Protein AF-A0A7X0MPW3-F1 (afdb_monomer_lite)

Structure (mmCIF, N/CA/C/O backbone):
data_AF-A0A7X0MPW3-F1
#
_entry.id   AF-A0A7X0MPW3-F1
#
loop_
_atom_site.group_PDB
_atom_site.id
_atom_site.type_symbol
_atom_site.label_atom_id
_atom_site.label_alt_id
_atom_site.label_comp_id
_atom_site.label_asym_id
_atom_site.label_entity_id
_atom_site.label_seq_id
_atom_site.pdbx_PDB_ins_code
_atom_site.Cartn_x
_atom_site.Cartn_y
_atom_site.Cartn_z
_atom_site.occupancy
_atom_site.B_iso_or_equiv
_atom_site.auth_seq_id
_atom_site.auth_comp_id
_atom_site.auth_asym_id
_atom_site.auth_atom_id
_atom_site.pdbx_PDB_model_num
ATOM 1 N N . MET A 1 1 ? -8.188 4.605 -17.540 1.00 44.41 1 MET A N 1
ATOM 2 C CA . MET A 1 1 ? -8.561 4.404 -16.122 1.00 44.41 1 MET A CA 1
ATOM 3 C C . MET A 1 1 ? -7.328 3.857 -15.399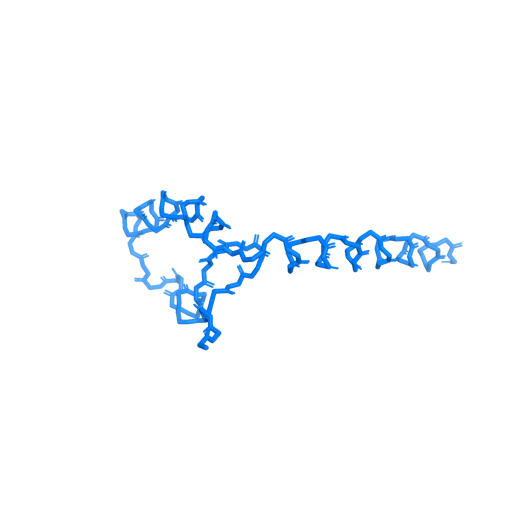 1.00 44.41 1 MET A C 1
ATOM 5 O O . MET A 1 1 ? -6.907 2.755 -15.717 1.00 44.41 1 MET A O 1
ATOM 9 N N . LYS A 1 2 ? -6.628 4.649 -14.569 1.00 54.78 2 LYS A N 1
ATOM 10 C CA . LYS A 1 2 ? -5.468 4.151 -13.796 1.00 54.78 2 LYS A CA 1
ATOM 11 C C . LYS A 1 2 ? -6.030 3.433 -12.572 1.00 54.78 2 LYS A C 1
ATOM 13 O O . LYS A 1 2 ? -6.767 4.051 -11.819 1.00 54.78 2 LYS A O 1
ATOM 18 N N . THR A 1 3 ? -5.700 2.162 -12.386 1.00 62.59 3 THR A N 1
ATOM 19 C CA . THR A 1 3 ? -6.308 1.255 -11.397 1.00 62.59 3 THR A CA 1
ATOM 20 C C . THR A 1 3 ? -6.091 1.641 -9.925 1.00 62.59 3 THR A C 1
ATOM 22 O O . THR A 1 3 ? -6.556 0.933 -9.048 1.00 62.59 3 THR A O 1
ATOM 25 N N . GLY A 1 4 ? -5.426 2.761 -9.612 1.00 79.69 4 GLY A N 1
ATOM 26 C CA . GLY A 1 4 ? -5.316 3.288 -8.242 1.00 79.69 4 GLY A CA 1
ATOM 27 C C . GLY A 1 4 ? -4.528 2.413 -7.255 1.00 79.69 4 GLY A C 1
ATOM 28 O O . GLY A 1 4 ? -4.360 2.810 -6.103 1.00 79.69 4 GLY A O 1
ATOM 29 N N . PHE A 1 5 ? -4.025 1.254 -7.692 1.00 85.00 5 PHE A N 1
ATOM 30 C CA . PHE A 1 5 ? -3.242 0.327 -6.882 1.00 85.00 5 PHE A CA 1
ATOM 31 C C . PHE A 1 5 ? -1.751 0.673 -6.899 1.00 85.00 5 PHE A C 1
ATOM 33 O O . PHE A 1 5 ? -1.176 1.068 -7.918 1.00 85.00 5 PHE A O 1
ATOM 40 N N . CYS A 1 6 ? -1.103 0.469 -5.758 1.00 85.81 6 CYS A N 1
ATOM 41 C CA . CYS A 1 6 ? 0.337 0.529 -5.618 1.00 85.81 6 CYS A CA 1
ATOM 42 C C . CYS A 1 6 ? 0.973 -0.624 -6.399 1.00 85.81 6 CYS A C 1
ATOM 44 O O . CYS A 1 6 ? 0.792 -1.789 -6.067 1.00 85.81 6 CYS A O 1
ATOM 46 N N . VAL A 1 7 ? 1.802 -0.296 -7.386 1.00 79.62 7 VAL A N 1
ATOM 47 C CA . VAL A 1 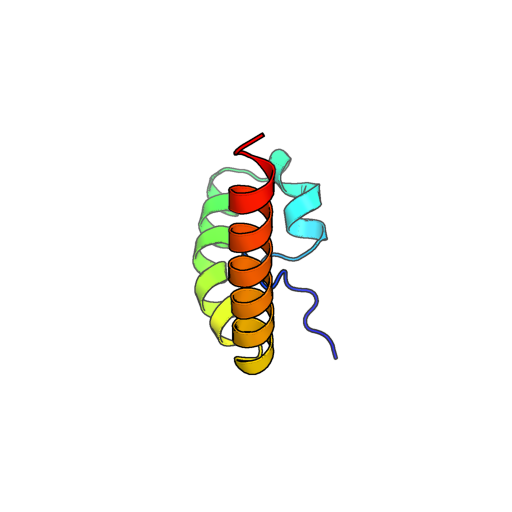7 ? 2.581 -1.257 -8.190 1.00 79.62 7 VAL A CA 1
ATOM 48 C C . VAL A 1 7 ? 3.520 -2.154 -7.369 1.00 79.62 7 VAL A C 1
ATOM 50 O O . VAL A 1 7 ? 4.019 -3.145 -7.883 1.00 79.62 7 VAL A O 1
ATOM 53 N N . GLY A 1 8 ? 3.810 -1.793 -6.114 1.00 81.25 8 GLY A N 1
ATOM 54 C CA . GLY A 1 8 ? 4.682 -2.569 -5.234 1.00 81.25 8 GLY A CA 1
ATOM 55 C C . GLY A 1 8 ? 3.960 -3.605 -4.375 1.00 81.25 8 GLY A C 1
ATOM 56 O O . GLY A 1 8 ? 4.521 -4.667 -4.143 1.00 81.25 8 GLY A O 1
ATOM 57 N N . CYS A 1 9 ? 2.761 -3.291 -3.881 1.00 85.00 9 CYS A N 1
ATOM 58 C CA . CYS A 1 9 ? 2.039 -4.132 -2.920 1.00 85.00 9 CYS A CA 1
ATOM 59 C C . CYS A 1 9 ? 0.576 -4.406 -3.299 1.00 85.00 9 CYS A C 1
ATOM 61 O O . CYS A 1 9 ? -0.116 -5.072 -2.546 1.00 85.00 9 CYS A O 1
ATOM 63 N N . GLY A 1 10 ? 0.072 -3.880 -4.418 1.00 87.38 10 GLY A N 1
ATOM 64 C CA . GLY A 1 10 ? -1.303 -4.099 -4.888 1.00 87.38 10 GLY A CA 1
ATOM 65 C C . GLY A 1 10 ? -2.388 -3.347 -4.104 1.00 87.38 10 GLY A C 1
ATOM 66 O O . GLY A 1 10 ? -3.572 -3.508 -4.387 1.00 87.38 10 GLY A O 1
ATOM 67 N N . ARG A 1 11 ? -2.005 -2.516 -3.125 1.00 91.00 11 ARG A N 1
ATOM 68 C CA . ARG A 1 11 ? -2.926 -1.801 -2.221 1.00 91.00 11 ARG A CA 1
ATOM 69 C C . ARG A 1 11 ? -3.291 -0.416 -2.739 1.00 91.00 11 ARG A C 1
ATOM 71 O O . ARG A 1 11 ? -2.467 0.232 -3.381 1.00 91.00 11 ARG A O 1
ATOM 78 N N . THR A 1 12 ? -4.493 0.064 -2.451 1.00 90.12 12 THR A N 1
ATOM 79 C CA . THR A 1 12 ? -4.910 1.445 -2.743 1.00 90.12 12 THR A CA 1
ATOM 80 C C . THR A 1 12 ? -4.348 2.429 -1.715 1.00 90.12 12 THR A C 1
ATOM 82 O O . THR A 1 12 ? -3.948 2.046 -0.615 1.00 90.12 12 THR A O 1
ATOM 85 N N . GLY A 1 13 ? -4.350 3.725 -2.044 1.00 88.56 13 GLY A N 1
ATOM 86 C CA . GLY A 1 13 ? -3.942 4.774 -1.100 1.00 88.56 13 GLY A CA 1
ATOM 87 C C . GLY A 1 13 ? -4.763 4.772 0.198 1.00 88.56 13 GLY A C 1
ATOM 88 O O . GLY A 1 13 ? -4.186 4.883 1.277 1.00 88.56 13 GLY A O 1
ATOM 89 N N . ASN A 1 14 ? -6.082 4.558 0.108 1.00 89.69 14 ASN A N 1
ATOM 90 C CA . ASN A 1 14 ? -6.958 4.464 1.282 1.00 89.69 14 ASN A CA 1
ATOM 91 C C . ASN A 1 14 ? -6.622 3.258 2.163 1.00 89.69 14 ASN A C 1
ATOM 93 O O . ASN A 1 14 ? -6.596 3.383 3.381 1.00 89.69 14 ASN A O 1
ATOM 97 N N . GLU A 1 15 ? -6.331 2.104 1.562 1.00 92.06 15 GLU A N 1
ATOM 98 C CA . GLU A 1 15 ? -5.958 0.898 2.311 1.00 92.06 15 GLU A CA 1
ATOM 99 C C . GLU A 1 15 ? -4.624 1.060 3.048 1.00 92.06 15 GLU A C 1
ATOM 101 O O . GLU A 1 15 ? -4.426 0.447 4.095 1.00 92.06 15 GLU A O 1
ATOM 106 N N . ILE A 1 16 ? -3.702 1.854 2.496 1.00 92.31 16 ILE A N 1
ATOM 107 C CA . ILE A 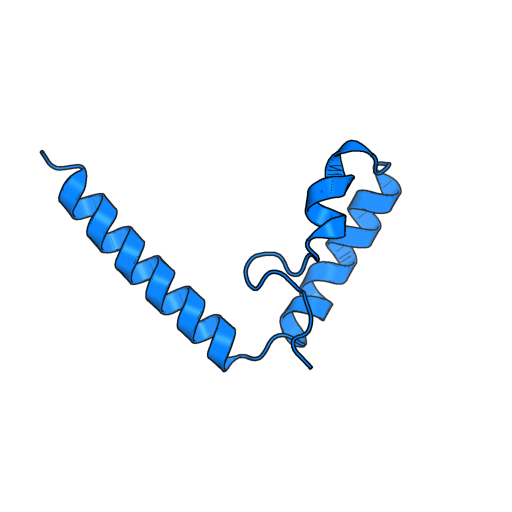1 16 ? -2.423 2.175 3.139 1.00 92.31 16 ILE A CA 1
ATOM 108 C C . ILE A 1 16 ? -2.653 3.165 4.285 1.00 92.31 16 ILE A C 1
ATOM 110 O O . ILE A 1 16 ? -2.166 2.937 5.389 1.00 92.31 16 ILE A O 1
ATOM 114 N N . ALA A 1 17 ? -3.421 4.231 4.042 1.00 92.25 17 ALA A N 1
ATOM 115 C CA . ALA A 1 17 ? -3.718 5.250 5.047 1.00 92.25 17 ALA A CA 1
ATOM 116 C C . ALA A 1 17 ? -4.534 4.698 6.232 1.00 92.25 17 ALA A C 1
ATOM 118 O O . ALA A 1 17 ? -4.294 5.082 7.372 1.00 92.25 17 A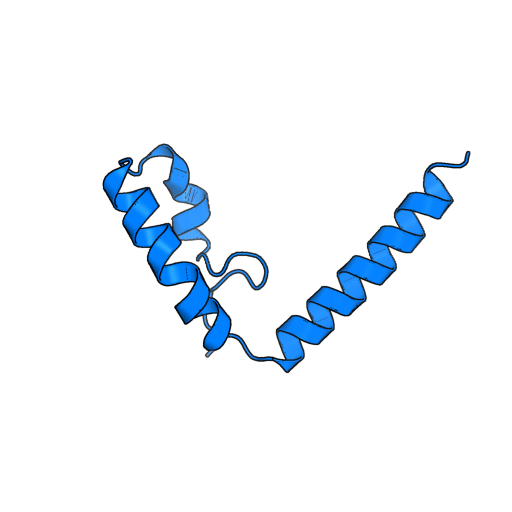LA A O 1
ATOM 119 N N . GLY A 1 18 ? -5.467 3.777 5.973 1.00 92.81 18 GLY A N 1
ATOM 120 C CA . GLY A 1 18 ? -6.348 3.178 6.979 1.00 92.81 18 GLY A CA 1
ATOM 121 C C . GLY A 1 18 ? -5.798 1.928 7.672 1.00 92.81 18 GLY A C 1
ATOM 122 O O . GLY A 1 18 ? -6.518 1.320 8.457 1.00 92.81 18 GLY A O 1
ATOM 123 N N . TRP A 1 19 ? -4.553 1.514 7.401 1.00 93.56 19 TRP A N 1
ATOM 124 C CA . TRP A 1 19 ? -4.046 0.199 7.821 1.00 93.56 19 TRP A CA 1
ATOM 125 C C . TRP A 1 19 ? -4.158 -0.081 9.324 1.00 93.56 19 TRP A C 1
ATOM 127 O O . TRP A 1 19 ? -4.493 -1.196 9.725 1.00 93.56 19 TRP A O 1
ATOM 137 N N . THR A 1 20 ? -3.894 0.928 10.152 1.00 94.00 20 THR A N 1
ATOM 138 C CA . THR A 1 20 ? -3.936 0.813 11.616 1.00 94.00 20 THR A CA 1
ATOM 139 C C . THR A 1 20 ? -5.349 0.618 12.163 1.00 94.00 20 THR A C 1
ATOM 141 O O . THR A 1 20 ? -5.488 0.112 13.272 1.00 94.00 20 THR A O 1
ATOM 144 N N . GLY A 1 21 ? -6.380 0.987 11.396 1.00 94.62 21 GLY A N 1
ATOM 145 C CA . GLY A 1 21 ? -7.786 0.849 11.776 1.00 94.62 21 GLY A CA 1
ATOM 146 C C . GLY A 1 21 ? -8.413 -0.498 11.418 1.00 94.62 21 GLY A C 1
ATOM 147 O O . GLY A 1 21 ? -9.487 -0.798 11.923 1.00 94.62 21 GLY A O 1
ATOM 148 N N . PHE A 1 22 ? -7.763 -1.311 10.580 1.00 94.12 22 PHE A N 1
ATOM 149 C CA . PHE A 1 22 ? -8.273 -2.641 10.251 1.00 94.12 22 PHE A CA 1
ATOM 150 C C . PHE A 1 22 ? -8.051 -3.634 11.389 1.00 94.12 22 PHE A C 1
ATOM 152 O O . PHE A 1 22 ? -7.004 -3.624 12.042 1.00 94.12 22 PHE A O 1
ATOM 159 N N . THR A 1 23 ? -9.015 -4.527 11.557 1.00 95.38 23 THR A N 1
ATOM 160 C CA . THR A 1 23 ? -8.922 -5.752 12.356 1.00 95.38 23 THR A CA 1
ATOM 161 C C . THR A 1 23 ? -7.998 -6.773 11.693 1.00 95.38 23 THR A C 1
ATOM 163 O O . THR A 1 23 ? -7.693 -6.681 10.504 1.00 95.38 23 THR A O 1
ATOM 166 N N . ASP A 1 24 ? -7.538 -7.768 12.447 1.00 94.81 24 ASP A N 1
ATOM 167 C CA . ASP A 1 24 ? -6.636 -8.787 11.902 1.00 94.81 24 ASP A CA 1
ATOM 168 C C . ASP A 1 24 ? -7.282 -9.603 10.772 1.00 94.81 24 ASP A C 1
ATOM 170 O O . ASP A 1 24 ? -6.628 -9.853 9.759 1.00 94.81 24 ASP A O 1
ATOM 174 N N . ASP A 1 25 ? -8.577 -9.907 10.873 1.00 95.56 25 ASP A N 1
ATOM 175 C CA . ASP A 1 25 ? -9.320 -10.606 9.819 1.00 95.56 25 ASP A CA 1
ATOM 176 C C . ASP A 1 25 ? -9.395 -9.779 8.528 1.00 95.56 25 ASP A C 1
ATOM 178 O O . ASP A 1 25 ? -9.133 -10.294 7.439 1.00 95.56 25 ASP A O 1
ATOM 182 N N . GLU A 1 26 ? -9.674 -8.476 8.633 1.00 93.62 26 GLU A N 1
ATOM 183 C CA . GLU A 1 26 ? -9.677 -7.567 7.479 1.00 93.62 26 GLU A CA 1
ATOM 184 C C . GLU A 1 26 ? -8.292 -7.473 6.836 1.00 93.62 26 GLU A C 1
ATOM 186 O O . GLU A 1 26 ? -8.172 -7.430 5.610 1.00 93.62 26 GLU A O 1
ATOM 191 N N . ARG A 1 27 ? -7.223 -7.475 7.642 1.00 94.69 27 ARG A N 1
ATOM 192 C CA . ARG A 1 27 ? -5.847 -7.474 7.129 1.00 94.69 27 ARG A CA 1
ATOM 193 C C . ARG A 1 27 ? -5.536 -8.761 6.374 1.00 94.69 27 ARG A C 1
ATOM 195 O O . ARG A 1 27 ? -4.925 -8.678 5.310 1.00 94.69 27 ARG A O 1
ATOM 202 N N . ILE A 1 28 ? -5.953 -9.916 6.893 1.00 94.38 28 ILE A N 1
ATOM 203 C CA . ILE A 1 28 ? -5.750 -11.224 6.253 1.00 94.38 28 ILE A CA 1
ATOM 204 C C . ILE A 1 28 ? -6.496 -11.279 4.921 1.00 94.38 28 ILE A C 1
ATOM 206 O O . ILE A 1 28 ? -5.880 -11.554 3.893 1.00 94.38 28 ILE A O 1
ATOM 210 N N . GLN A 1 29 ? -7.785 -10.933 4.917 1.00 93.25 29 GLN A N 1
ATOM 211 C CA . GLN A 1 29 ? -8.588 -10.875 3.693 1.00 93.25 29 GLN A CA 1
ATOM 212 C C . GLN A 1 29 ? -7.977 -9.917 2.670 1.00 93.25 29 GLN A C 1
ATOM 214 O O . GLN A 1 29 ? -7.902 -10.220 1.482 1.00 93.25 29 GLN A O 1
ATOM 219 N N . LEU A 1 30 ? -7.491 -8.760 3.126 1.00 91.69 30 LEU A N 1
ATOM 220 C CA . LEU A 1 30 ? -6.860 -7.799 2.241 1.00 91.69 30 LEU A CA 1
ATOM 221 C C . LEU A 1 30 ? -5.563 -8.342 1.638 1.00 91.69 30 LEU A C 1
ATOM 223 O O . LEU A 1 30 ? -5.342 -8.134 0.448 1.00 91.69 30 LEU A O 1
ATOM 227 N N . MET A 1 31 ? -4.723 -9.016 2.433 1.00 90.75 31 MET A N 1
ATOM 228 C CA . MET A 1 31 ? -3.484 -9.637 1.955 1.00 90.75 31 MET A CA 1
ATOM 229 C C . MET A 1 31 ? -3.746 -10.747 0.935 1.00 90.75 31 MET A C 1
ATOM 231 O O . MET A 1 31 ? -3.016 -10.824 -0.052 1.00 90.75 31 MET A O 1
ATOM 235 N N . ASP A 1 32 ? -4.800 -11.539 1.128 1.00 93.00 32 ASP A N 1
ATOM 236 C CA . ASP A 1 32 ? -5.190 -12.624 0.218 1.00 93.00 32 ASP A CA 1
ATOM 237 C C . ASP A 1 32 ? -5.606 -12.105 -1.172 1.00 93.00 32 ASP A C 1
ATOM 239 O O . ASP A 1 32 ? -5.370 -12.738 -2.199 1.00 93.00 32 ASP A O 1
ATOM 243 N N . LEU A 1 33 ? -6.139 -10.880 -1.237 1.00 89.25 33 LEU A N 1
ATOM 244 C CA . LEU A 1 33 ? -6.534 -10.235 -2.492 1.00 89.25 33 LEU A CA 1
ATOM 245 C C . LEU A 1 33 ? -5.366 -9.584 -3.258 1.00 89.25 33 LEU A C 1
ATOM 247 O O . LEU A 1 33 ? -5.520 -9.262 -4.440 1.00 89.25 33 LEU A O 1
ATOM 251 N N . LEU A 1 34 ? -4.213 -9.337 -2.624 1.00 88.44 34 LEU A N 1
ATOM 252 C CA . 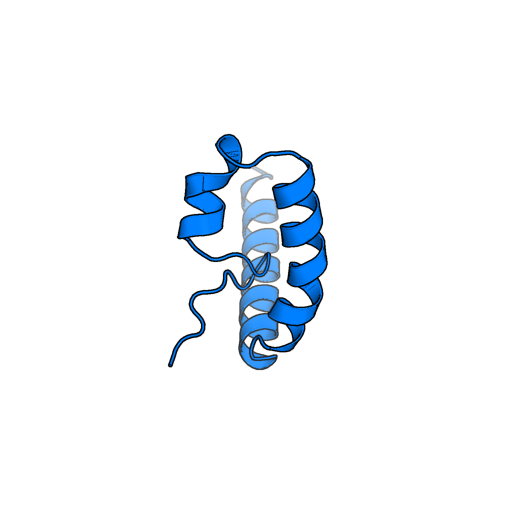LEU A 1 34 ? -3.104 -8.590 -3.244 1.00 88.44 34 LEU A CA 1
ATOM 253 C C . LEU A 1 34 ? -2.465 -9.294 -4.448 1.00 88.44 34 LEU A C 1
ATOM 255 O O . LEU A 1 34 ? -2.227 -8.594 -5.436 1.00 88.44 34 LEU A O 1
ATOM 259 N N . PRO A 1 35 ? -2.197 -10.617 -4.424 1.00 85.56 35 PRO A N 1
ATOM 260 C CA . PRO A 1 35 ? -1.622 -11.320 -5.570 1.00 85.56 35 PRO A CA 1
ATOM 261 C C . PRO A 1 35 ? -2.496 -11.169 -6.818 1.00 85.56 35 PRO A C 1
ATOM 263 O O . PRO A 1 35 ? -2.029 -10.697 -7.850 1.00 85.56 35 PRO A O 1
ATOM 266 N N . THR A 1 36 ? -3.799 -11.410 -6.676 1.00 85.19 36 THR A N 1
ATOM 267 C CA . THR A 1 36 ? -4.778 -11.272 -7.761 1.00 85.19 36 THR A CA 1
ATOM 268 C C . THR A 1 36 ? -4.838 -9.845 -8.306 1.00 85.19 36 THR A C 1
ATOM 270 O O . THR A 1 36 ? -4.952 -9.629 -9.510 1.00 85.19 36 THR A O 1
ATOM 273 N N . ARG A 1 37 ? -4.731 -8.828 -7.440 1.00 85.12 37 ARG A N 1
ATOM 274 C CA . ARG A 1 37 ? -4.682 -7.424 -7.880 1.00 85.12 37 ARG A CA 1
ATOM 275 C C . ARG A 1 37 ? -3.403 -7.122 -8.654 1.00 85.12 37 ARG A C 1
ATOM 277 O O . ARG A 1 37 ? -3.469 -6.390 -9.638 1.00 85.12 37 ARG A O 1
ATOM 284 N N . LEU A 1 38 ? -2.264 -7.676 -8.241 1.00 79.44 38 LEU A N 1
ATOM 285 C CA . LEU A 1 38 ? -0.991 -7.516 -8.946 1.00 79.44 38 LEU A CA 1
ATOM 286 C C . LEU A 1 38 ? -1.008 -8.173 -10.330 1.00 79.44 38 LEU A C 1
ATOM 288 O O . LEU A 1 38 ? -0.437 -7.594 -11.249 1.00 79.44 38 LEU A O 1
ATOM 292 N N . ASP A 1 39 ? -1.737 -9.274 -10.516 1.00 79.31 39 ASP A N 1
ATOM 293 C CA . ASP A 1 39 ? -1.919 -9.893 -11.839 1.00 79.31 39 ASP A CA 1
ATOM 294 C C . ASP A 1 39 ? -2.700 -8.995 -12.812 1.00 79.31 39 ASP A C 1
ATOM 296 O O . ASP A 1 39 ? -2.497 -9.043 -14.024 1.00 79.31 39 ASP A O 1
ATOM 300 N N . THR A 1 40 ? -3.561 -8.112 -12.292 1.00 75.06 40 THR A N 1
ATOM 301 C CA . THR A 1 40 ? -4.242 -7.089 -13.107 1.00 75.06 40 THR A CA 1
ATOM 302 C C . THR A 1 40 ? -3.380 -5.854 -13.383 1.00 75.06 40 THR A C 1
ATOM 304 O O . THR A 1 40 ? -3.761 -4.994 -14.185 1.00 75.06 40 THR A O 1
ATOM 307 N N . VAL A 1 41 ? -2.225 -5.717 -12.719 1.00 73.25 41 VAL A N 1
ATOM 308 C CA . VAL A 1 41 ? -1.300 -4.611 -12.972 1.00 73.25 41 VAL A CA 1
ATOM 309 C C . VAL A 1 41 ? -0.548 -4.886 -14.267 1.00 73.25 41 VAL A C 1
ATOM 311 O O . VAL A 1 41 ? 0.069 -5.927 -14.449 1.00 73.25 41 VAL A O 1
ATOM 314 N N . ASP A 1 42 ? -0.575 -3.894 -15.156 1.00 73.88 42 ASP A N 1
ATOM 315 C CA . ASP A 1 42 ? 0.128 -3.913 -16.436 1.00 73.88 42 ASP A CA 1
ATOM 316 C C . ASP A 1 42 ? 1.586 -4.418 -16.284 1.00 73.88 42 ASP A C 1
ATOM 318 O O . ASP A 1 42 ? 2.387 -3.770 -15.590 1.00 73.88 42 ASP A O 1
ATOM 322 N N . PRO A 1 43 ? 1.958 -5.534 -16.939 1.00 70.25 43 PRO A N 1
ATOM 323 C CA . PRO A 1 43 ? 3.287 -6.128 -16.817 1.00 70.25 43 PRO A CA 1
ATOM 324 C C . PRO A 1 43 ? 4.403 -5.172 -17.265 1.00 70.25 43 PRO A C 1
ATOM 326 O O . PRO A 1 43 ? 5.513 -5.217 -16.729 1.00 70.25 43 PRO A O 1
ATOM 329 N N . VAL A 1 44 ? 4.115 -4.235 -18.177 1.00 73.94 44 VAL A N 1
ATOM 330 C CA . VAL A 1 44 ? 5.069 -3.200 -18.602 1.00 73.94 44 VAL A CA 1
ATOM 331 C C . VAL A 1 44 ? 5.380 -2.238 -17.452 1.00 73.94 44 VAL A C 1
ATOM 333 O O . VAL A 1 44 ? 6.546 -1.878 -17.256 1.00 73.94 44 VAL A O 1
ATOM 336 N N . LYS A 1 45 ? 4.381 -1.875 -16.631 1.00 74.50 45 LYS A N 1
ATOM 337 C CA . LYS A 1 45 ? 4.610 -1.062 -15.423 1.00 74.50 45 LYS A CA 1
ATOM 338 C C . LYS A 1 45 ? 5.441 -1.804 -14.387 1.00 74.50 45 LYS A C 1
ATOM 340 O O . LYS A 1 45 ? 6.298 -1.184 -13.758 1.00 74.50 45 LYS A O 1
ATOM 345 N N . LEU A 1 46 ? 5.216 -3.105 -14.206 1.00 72.81 46 LEU A N 1
ATOM 346 C CA . LEU A 1 46 ? 6.011 -3.904 -13.270 1.00 72.81 46 LEU A CA 1
ATOM 347 C C . LEU A 1 46 ? 7.492 -3.920 -13.676 1.00 72.81 46 LEU A C 1
ATOM 349 O O . LEU A 1 46 ? 8.371 -3.685 -12.843 1.00 72.81 46 LEU A O 1
ATOM 353 N N . LEU A 1 47 ? 7.770 -4.119 -14.969 1.00 75.94 47 LEU A N 1
ATOM 354 C CA . LEU A 1 47 ? 9.126 -4.086 -15.522 1.00 75.94 47 LEU A CA 1
ATOM 355 C C . LEU A 1 47 ? 9.780 -2.708 -15.370 1.00 75.94 47 LEU A C 1
ATOM 357 O O . LEU A 1 47 ? 10.957 -2.617 -15.017 1.00 75.94 47 LEU A O 1
ATOM 361 N N . GLU A 1 48 ? 9.033 -1.628 -15.606 1.00 79.06 48 GLU A N 1
ATOM 362 C CA . GLU A 1 48 ? 9.520 -0.262 -15.405 1.00 79.06 48 GLU A CA 1
ATOM 363 C C . GLU A 1 48 ? 9.916 -0.005 -13.943 1.00 79.06 48 GLU A C 1
ATOM 365 O O . GLU A 1 48 ? 11.004 0.511 -13.673 1.00 79.06 48 GLU A O 1
ATOM 370 N N . VAL A 1 49 ? 9.069 -0.408 -12.992 1.00 78.06 49 VAL A N 1
ATOM 371 C CA . VAL A 1 49 ? 9.330 -0.276 -11.551 1.00 78.06 49 VAL A CA 1
ATOM 372 C C . VAL A 1 49 ? 10.528 -1.128 -11.135 1.00 78.06 49 VAL A C 1
ATOM 374 O O . VAL A 1 49 ? 11.382 -0.648 -10.389 1.00 78.06 49 VAL A O 1
ATOM 377 N N . SER A 1 50 ? 10.628 -2.358 -11.645 1.00 79.50 50 SER A N 1
ATOM 378 C CA . SER A 1 50 ? 11.758 -3.260 -11.399 1.00 79.50 50 SER A CA 1
ATOM 379 C C . SER A 1 50 ? 13.082 -2.644 -11.866 1.00 79.50 50 SER A C 1
ATOM 381 O O . SER A 1 50 ? 14.012 -2.508 -11.070 1.00 79.50 50 SER A O 1
ATOM 383 N N . ARG A 1 51 ? 13.144 -2.128 -13.105 1.00 81.19 51 ARG A N 1
ATOM 384 C CA . ARG A 1 51 ? 14.331 -1.424 -13.627 1.00 81.19 51 ARG A CA 1
ATOM 385 C C . ARG A 1 51 ? 14.730 -0.229 -12.762 1.00 81.19 51 ARG A C 1
ATOM 387 O O . ARG A 1 51 ? 15.900 -0.098 -12.406 1.00 81.19 51 ARG A O 1
ATOM 394 N N . LYS A 1 52 ? 13.767 0.619 -12.380 1.00 77.88 52 LYS A N 1
ATOM 395 C CA . LYS A 1 52 ? 14.021 1.787 -11.516 1.00 77.88 52 LYS A CA 1
ATOM 396 C C . LYS A 1 52 ? 14.540 1.392 -10.131 1.00 77.88 52 LYS A C 1
ATOM 398 O O . LYS A 1 52 ? 15.363 2.114 -9.570 1.00 77.88 52 LYS A O 1
ATOM 403 N N . ARG A 1 53 ? 14.078 0.268 -9.568 1.00 82.19 53 ARG A N 1
ATOM 404 C CA . ARG A 1 53 ? 14.570 -0.260 -8.284 1.00 82.19 53 ARG A CA 1
ATOM 405 C C . ARG A 1 53 ? 16.016 -0.732 -8.389 1.00 82.19 53 ARG A C 1
ATOM 407 O O . ARG A 1 53 ? 16.815 -0.344 -7.545 1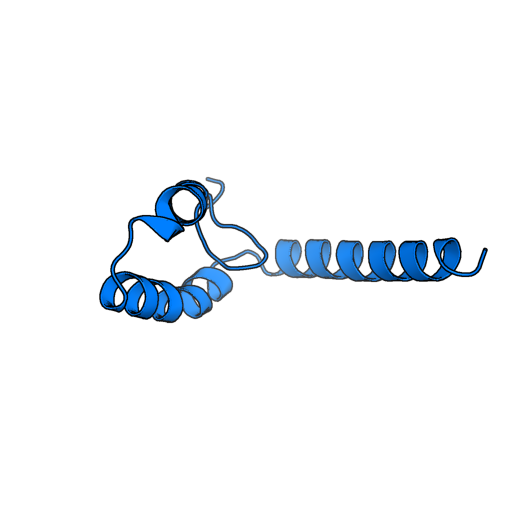.00 82.19 53 ARG A O 1
ATOM 414 N N . THR A 1 54 ? 16.361 -1.502 -9.421 1.00 78.75 54 THR A N 1
ATOM 415 C CA . THR A 1 54 ? 17.738 -1.975 -9.639 1.00 78.75 54 THR A CA 1
ATOM 416 C C . THR A 1 54 ? 18.699 -0.810 -9.868 1.00 78.75 54 THR A C 1
ATOM 418 O O . THR A 1 54 ? 19.761 -0.772 -9.252 1.00 78.75 54 THR A O 1
ATOM 421 N N . ALA A 1 55 ? 18.297 0.187 -10.664 1.00 76.88 55 ALA A N 1
ATOM 422 C CA . ALA A 1 55 ? 19.079 1.405 -10.873 1.00 76.88 55 ALA A CA 1
ATOM 423 C C . ALA A 1 55 ? 19.299 2.186 -9.562 1.00 76.88 55 ALA A C 1
ATOM 425 O O . ALA A 1 55 ? 20.431 2.512 -9.224 1.00 76.88 55 ALA A O 1
ATOM 426 N N . ASN A 1 56 ? 18.245 2.417 -8.765 1.00 77.00 56 ASN A N 1
ATOM 427 C CA . ASN A 1 56 ? 18.381 3.068 -7.453 1.00 77.00 56 ASN A CA 1
ATOM 428 C C . ASN A 1 56 ? 19.233 2.261 -6.462 1.00 77.00 56 ASN A C 1
ATOM 430 O O . ASN A 1 56 ? 19.941 2.840 -5.643 1.00 77.00 56 ASN A O 1
ATOM 434 N N . ALA A 1 57 ? 19.154 0.930 -6.499 1.00 74.94 57 ALA A N 1
ATOM 435 C CA . ALA A 1 57 ? 19.960 0.069 -5.643 1.00 74.94 57 ALA A CA 1
ATOM 436 C C . ALA A 1 57 ? 21.453 0.140 -6.003 1.00 74.94 57 ALA A C 1
ATOM 438 O O . ALA A 1 57 ? 22.281 0.133 -5.095 1.00 74.94 57 ALA A O 1
ATOM 439 N N . ALA A 1 58 ? 21.789 0.242 -7.293 1.00 71.88 58 ALA A N 1
ATOM 440 C CA . ALA A 1 58 ? 23.160 0.467 -7.751 1.00 71.88 58 ALA A CA 1
ATOM 441 C C . ALA A 1 58 ? 23.694 1.824 -7.263 1.00 71.88 58 ALA A C 1
ATOM 443 O O . ALA A 1 58 ? 24.717 1.855 -6.586 1.00 71.88 58 ALA A O 1
ATOM 444 N N . ILE A 1 59 ? 22.922 2.901 -7.463 1.00 69.44 59 ILE A N 1
ATOM 445 C CA . ILE A 1 59 ? 23.271 4.254 -6.993 1.00 69.44 59 ILE A CA 1
ATOM 446 C C . ILE A 1 59 ? 23.537 4.261 -5.480 1.00 69.44 59 ILE A C 1
ATOM 448 O O . ILE A 1 59 ? 24.559 4.766 -5.030 1.00 69.44 59 ILE A O 1
ATOM 452 N N . ARG A 1 60 ? 22.655 3.648 -4.675 1.00 66.50 60 ARG A N 1
ATOM 453 C CA . ARG A 1 60 ? 22.820 3.596 -3.209 1.00 66.50 60 ARG A CA 1
ATOM 454 C C . ARG A 1 60 ? 24.112 2.906 -2.776 1.00 66.50 60 ARG A C 1
ATOM 456 O O . ARG A 1 60 ? 24.750 3.387 -1.840 1.00 66.50 60 ARG A O 1
ATOM 463 N N . LYS A 1 61 ? 24.485 1.802 -3.433 1.00 65.19 61 LYS A N 1
ATOM 464 C CA . LYS A 1 61 ? 25.736 1.081 -3.150 1.00 65.19 61 LYS A CA 1
ATOM 465 C C . LYS A 1 61 ? 26.954 1.958 -3.434 1.00 65.19 61 LYS A C 1
ATOM 467 O O . LYS A 1 61 ? 27.845 2.004 -2.598 1.00 65.19 61 LYS A O 1
ATOM 472 N N . GLU A 1 62 ? 26.945 2.696 -4.540 1.00 65.44 62 GLU A N 1
ATOM 473 C CA . GLU A 1 62 ? 28.023 3.626 -4.907 1.00 65.44 62 GLU A CA 1
ATOM 474 C C . GLU A 1 62 ? 28.162 4.776 -3.895 1.00 65.44 62 GLU A C 1
ATOM 476 O O . GLU A 1 62 ? 29.269 5.090 -3.471 1.00 65.44 62 GLU A O 1
ATOM 481 N N . THR A 1 63 ? 27.051 5.349 -3.418 1.00 63.88 63 THR A N 1
ATOM 482 C CA . THR A 1 63 ? 27.075 6.418 -2.393 1.00 63.88 63 THR A CA 1
ATOM 483 C C . THR A 1 63 ? 27.404 5.959 -0.969 1.00 63.88 63 THR A C 1
ATOM 485 O O . THR A 1 63 ? 27.716 6.800 -0.136 1.00 63.88 63 THR A O 1
ATOM 488 N N . THR A 1 64 ? 27.320 4.661 -0.656 1.00 65.69 64 THR A N 1
ATOM 489 C CA . THR A 1 64 ? 27.587 4.136 0.704 1.00 65.69 64 THR A CA 1
ATOM 490 C C . THR A 1 64 ? 29.075 3.804 0.922 1.00 65.69 64 THR A C 1
ATOM 492 O O . THR A 1 64 ? 29.489 3.543 2.045 1.00 65.69 64 THR A O 1
ATOM 495 N N . THR A 1 65 ? 29.900 3.823 -0.130 1.00 56.97 65 THR A N 1
ATOM 496 C CA . THR A 1 65 ? 31.347 3.525 -0.075 1.00 56.97 65 THR A CA 1
ATOM 497 C C . THR A 1 65 ? 32.221 4.778 0.144 1.00 56.97 65 THR A C 1
ATOM 499 O O . THR A 1 65 ? 33.409 4.757 -0.163 1.00 56.97 65 THR A O 1
ATOM 502 N N . ALA A 1 66 ? 31.667 5.861 0.697 1.00 51.94 66 ALA A N 1
ATOM 503 C CA . ALA A 1 66 ? 32.410 7.079 1.043 1.00 51.94 66 ALA A CA 1
ATOM 504 C C . ALA A 1 66 ? 32.528 7.266 2.560 1.00 51.94 66 ALA A C 1
ATOM 506 O O . ALA A 1 66 ? 31.505 7.065 3.253 1.00 51.94 66 ALA A O 1
#

Secondary structure (DSSP, 8-state):
----B-TTTS-BHHHHHTGGGS-HHHHHHHHHHHHHHHHTS-HHHHHHHHHHHHHHHHHHHHHH--

Radius of gyration: 15.46 Å; chains: 1; bounding box: 42×20×31 Å

pLDDT: mean 80.79, std 11.82, range [44.41, 95.56]

Sequence (66 aa):
MKTGFCVGCGRTGNEIAGWTGFTDDERIQLMDLLPTRLDTVDPVKLLEVSRKRTANAAIRKETTTA

InterPro domains:
  IPR010710 Protein of unknown function DUF1289 [PF06945] (2-37)

Foldseek 3Di:
DPPQADLVFLDHPCCVVCVVVDDPVRVVVVNVCRVVSNVVPDVVVNVVVVVVVVVVVVVVVVVVVD

Organism: NCBI:txid424798